Protein AF-A0A383BR30-F1 (afdb_monomer_lite)

Sequence (72 aa):
VQNPAGTQAETSEALAILLGGGKVGYDEGHKQLLVIRRKQLKEYMKRVNSAGFGERFENGRSPLPERLAAMS

Structure (mmCIF, N/CA/C/O backbone):
data_AF-A0A383BR30-F1
#
_entry.id   AF-A0A383BR30-F1
#
loop_
_atom_site.group_PDB
_atom_site.id
_atom_site.type_symbol
_atom_site.label_atom_id
_atom_site.label_alt_id
_atom_site.label_comp_id
_atom_site.label_asym_id
_atom_site.label_entity_id
_atom_site.label_seq_id
_atom_site.pdbx_PDB_ins_code
_atom_site.Cartn_x
_atom_site.Cartn_y
_atom_site.Cartn_z
_atom_site.occupancy
_atom_site.B_iso_or_equiv
_atom_site.auth_seq_id
_atom_site.auth_comp_id
_atom_site.auth_asym_id
_atom_site.auth_atom_id
_atom_site.pdbx_PDB_model_num
ATOM 1 N N . VAL A 1 1 ? -5.155 -22.669 -12.848 1.00 44.31 1 VAL A N 1
ATOM 2 C CA . VAL A 1 1 ? -4.370 -22.885 -11.609 1.00 44.31 1 VAL A CA 1
ATOM 3 C C . VAL A 1 1 ? -4.548 -21.653 -10.736 1.00 44.31 1 VAL A C 1
ATOM 5 O O . VAL A 1 1 ? -4.049 -20.594 -11.096 1.00 44.31 1 VAL A O 1
ATOM 8 N N . GLN A 1 2 ? -5.356 -21.748 -9.677 1.00 46.25 2 GLN A N 1
ATOM 9 C CA . GLN A 1 2 ? -5.611 -20.640 -8.750 1.00 46.25 2 GLN A CA 1
ATOM 10 C C . GLN A 1 2 ? -4.343 -20.415 -7.920 1.00 46.25 2 GLN A C 1
ATOM 12 O O . GLN A 1 2 ? -3.902 -21.322 -7.221 1.00 46.25 2 GLN A O 1
ATOM 17 N N . ASN A 1 3 ? -3.722 -19.241 -8.032 1.00 50.72 3 ASN A N 1
ATOM 18 C CA . ASN A 1 3 ? -2.557 -18.888 -7.224 1.00 50.72 3 ASN A CA 1
ATOM 19 C C . ASN A 1 3 ? -2.997 -18.737 -5.749 1.00 50.72 3 ASN A C 1
ATOM 21 O O . ASN A 1 3 ? -3.776 -17.824 -5.469 1.00 50.72 3 ASN A O 1
ATOM 25 N N . PRO A 1 4 ? -2.518 -19.570 -4.804 1.00 50.25 4 PRO A N 1
ATOM 26 C CA . PRO A 1 4 ? -2.913 -19.497 -3.393 1.00 50.25 4 PRO A CA 1
ATOM 27 C C . PRO A 1 4 ? -2.445 -18.206 -2.694 1.00 50.25 4 PRO A C 1
ATOM 29 O O . PRO A 1 4 ? -2.957 -17.861 -1.634 1.00 50.25 4 PRO A O 1
ATOM 32 N N . ALA A 1 5 ? -1.527 -17.442 -3.298 1.00 52.72 5 ALA A N 1
ATOM 33 C CA . ALA A 1 5 ? -1.153 -16.101 -2.838 1.00 52.72 5 ALA A CA 1
ATOM 34 C C . ALA A 1 5 ? -2.097 -14.990 -3.350 1.00 52.72 5 ALA A C 1
ATOM 36 O O . ALA A 1 5 ? -1.919 -13.820 -3.016 1.00 52.72 5 ALA A O 1
ATOM 37 N N . GLY A 1 6 ? -3.073 -15.332 -4.198 1.00 47.53 6 GLY A N 1
ATOM 38 C CA . GLY A 1 6 ? -3.885 -14.378 -4.956 1.00 47.53 6 GLY A CA 1
ATOM 39 C C . GLY A 1 6 ? -5.005 -13.685 -4.180 1.00 47.53 6 GLY A C 1
ATOM 40 O O . GLY A 1 6 ? -5.504 -12.667 -4.647 1.00 47.53 6 GLY A O 1
ATOM 41 N N . THR A 1 7 ? -5.397 -14.181 -3.008 1.00 54.22 7 THR A N 1
ATOM 42 C CA . THR A 1 7 ? -6.577 -13.676 -2.285 1.00 54.22 7 THR A CA 1
ATOM 43 C C . THR A 1 7 ? -6.431 -13.864 -0.777 1.00 54.22 7 THR A C 1
ATOM 45 O O . THR A 1 7 ? -7.217 -14.568 -0.152 1.00 54.22 7 THR A O 1
ATOM 48 N N . GLN A 1 8 ? -5.429 -13.246 -0.148 1.00 53.50 8 GLN A N 1
ATOM 49 C CA . GLN A 1 8 ? -5.440 -13.132 1.314 1.00 53.50 8 GLN A CA 1
ATOM 50 C C . GLN A 1 8 ? -6.343 -11.964 1.735 1.00 53.50 8 GLN A C 1
ATOM 52 O O . GLN A 1 8 ? -5.887 -10.861 2.038 1.00 53.50 8 GLN A O 1
ATOM 57 N N . ALA A 1 9 ? -7.653 -12.209 1.713 1.00 51.00 9 ALA A N 1
ATOM 58 C CA . ALA A 1 9 ? -8.633 -11.317 2.324 1.00 51.00 9 ALA A CA 1
ATOM 59 C C . ALA A 1 9 ? -8.488 -11.332 3.859 1.00 51.00 9 ALA A C 1
ATOM 61 O O . ALA A 1 9 ? -8.456 -10.273 4.481 1.00 51.00 9 ALA A O 1
ATOM 62 N N . GLU A 1 10 ? -8.260 -12.509 4.453 1.00 51.34 10 GLU A N 1
ATOM 63 C CA . GLU A 1 10 ? -8.264 -12.684 5.914 1.00 51.34 10 GLU A CA 1
ATOM 64 C C . GLU A 1 10 ? -7.084 -12.017 6.641 1.00 51.34 10 GLU A C 1
ATOM 66 O O . GLU A 1 10 ? -7.240 -11.527 7.758 1.00 51.34 10 GLU A O 1
ATOM 71 N N . THR A 1 11 ? -5.911 -11.880 6.005 1.00 62.38 11 THR A N 1
ATOM 72 C CA . THR A 1 11 ? -4.781 -11.159 6.629 1.00 62.38 11 THR A CA 1
ATOM 73 C C . THR A 1 11 ? -4.995 -9.645 6.662 1.00 62.38 11 THR A C 1
ATOM 75 O O . THR A 1 11 ? -4.354 -8.952 7.449 1.00 62.38 11 THR A O 1
ATOM 78 N N . SER A 1 12 ? -5.905 -9.111 5.840 1.00 77.94 12 SER A N 1
ATOM 79 C CA . SER A 1 12 ? -6.155 -7.667 5.760 1.00 77.94 12 SER A CA 1
ATOM 80 C C . SER A 1 12 ? -6.953 -7.149 6.959 1.00 77.94 12 SER A C 1
ATOM 82 O O . SER A 1 12 ? -6.665 -6.061 7.451 1.00 77.94 12 SER A O 1
ATOM 84 N N . GLU A 1 13 ? -7.919 -7.927 7.453 1.00 88.62 13 GLU A N 1
ATOM 85 C CA . GLU A 1 13 ? -8.772 -7.531 8.578 1.00 88.62 13 GLU A CA 1
ATOM 86 C C . GLU A 1 13 ? -8.014 -7.568 9.909 1.00 88.62 13 GLU A C 1
ATOM 88 O O . GLU A 1 13 ? -8.011 -6.582 10.644 1.00 88.62 13 GLU A O 1
ATOM 93 N N . ALA A 1 14 ? -7.294 -8.658 10.192 1.00 93.31 14 ALA A N 1
ATOM 94 C CA . ALA A 1 14 ? -6.500 -8.779 11.416 1.00 93.31 14 ALA A CA 1
ATOM 95 C C . ALA A 1 14 ? -5.444 -7.665 11.538 1.00 93.31 14 ALA A C 1
ATOM 97 O O . ALA A 1 14 ? -5.249 -7.101 12.616 1.00 93.31 14 ALA A O 1
ATOM 98 N N . LEU A 1 15 ? -4.796 -7.303 10.425 1.00 93.31 15 LEU A N 1
ATOM 99 C CA . LEU A 1 15 ? -3.844 -6.193 10.388 1.00 93.31 15 LEU A CA 1
ATOM 100 C C . LEU A 1 15 ? -4.525 -4.840 10.598 1.00 93.31 15 LEU A C 1
ATOM 102 O O . LEU A 1 15 ? -3.979 -4.008 11.317 1.00 93.31 15 LEU A O 1
ATOM 106 N N . ALA A 1 16 ? -5.704 -4.618 10.014 1.00 94.56 16 ALA A N 1
ATOM 107 C CA . ALA A 1 16 ? -6.470 -3.398 10.252 1.00 94.56 16 ALA A CA 1
ATOM 108 C C . ALA A 1 16 ? -6.888 -3.278 11.729 1.00 94.56 16 ALA A C 1
ATOM 110 O O . ALA A 1 16 ? -6.713 -2.225 12.327 1.00 94.56 16 ALA A O 1
ATOM 111 N N . ILE A 1 17 ? -7.333 -4.365 12.366 1.00 95.62 17 ILE A N 1
ATOM 112 C CA . ILE A 1 17 ? -7.636 -4.381 13.807 1.00 95.62 17 ILE A CA 1
ATOM 113 C C . ILE A 1 17 ? -6.388 -4.049 14.637 1.00 95.62 17 ILE A C 1
ATOM 115 O O . ILE A 1 17 ? -6.464 -3.235 15.556 1.00 95.62 17 ILE A O 1
ATOM 119 N N . LEU A 1 18 ? -5.240 -4.657 14.321 1.00 96.06 18 LEU A N 1
ATOM 120 C CA . LEU A 1 18 ? -3.991 -4.419 15.048 1.00 96.06 18 LEU A CA 1
ATOM 121 C C . LEU A 1 18 ? -3.523 -2.963 14.919 1.00 96.06 18 LEU A C 1
ATOM 123 O O . LEU A 1 18 ? -3.211 -2.329 15.924 1.00 96.06 18 LEU A O 1
ATOM 127 N N . LEU A 1 19 ? -3.506 -2.427 13.697 1.00 96.06 19 LEU A N 1
ATOM 128 C CA . LEU A 1 19 ? -3.115 -1.042 13.412 1.00 96.06 19 LEU A CA 1
ATOM 129 C C . LEU A 1 19 ? -4.076 -0.030 14.050 1.00 96.06 19 LEU A C 1
ATOM 131 O O . LEU A 1 19 ? -3.654 1.020 14.521 1.00 96.06 19 LEU A O 1
ATOM 135 N N . GLY A 1 20 ? -5.362 -0.375 14.114 1.00 97.12 20 GLY A N 1
ATOM 136 C CA . GLY A 1 20 ? -6.398 0.431 14.749 1.00 97.12 20 GLY A CA 1
ATOM 137 C C . GLY A 1 20 ? -6.384 0.402 16.279 1.00 97.12 20 GLY A C 1
ATOM 138 O O . GLY A 1 20 ? -7.156 1.126 16.901 1.00 97.12 20 GLY A O 1
ATOM 139 N N . GLY A 1 21 ? -5.550 -0.434 16.907 1.00 97.31 21 GLY A N 1
ATOM 140 C CA . GLY A 1 21 ? -5.533 -0.599 18.365 1.00 97.31 21 GLY A CA 1
ATOM 141 C C . GLY A 1 21 ? -6.721 -1.396 18.920 1.00 97.31 21 GLY A C 1
ATOM 142 O O . GLY A 1 21 ? -7.068 -1.252 20.090 1.00 97.31 21 GLY A O 1
ATOM 143 N N . GLY A 1 22 ? -7.356 -2.239 18.100 1.00 96.62 22 GLY A N 1
ATOM 144 C CA . GLY A 1 22 ? -8.494 -3.077 18.479 1.00 96.62 22 GLY A CA 1
ATOM 145 C C . GLY A 1 22 ? -9.667 -2.976 17.503 1.00 96.62 22 GLY A C 1
ATOM 146 O O . GLY A 1 22 ? -9.663 -2.177 16.571 1.00 96.62 22 GLY A O 1
ATOM 147 N N . LYS A 1 23 ? -10.708 -3.794 17.723 1.00 96.00 23 LYS A N 1
ATOM 148 C CA . LYS A 1 23 ? -11.871 -3.885 16.814 1.00 96.00 23 LYS A CA 1
ATOM 149 C C . LYS A 1 23 ? -12.582 -2.543 16.612 1.00 96.00 23 LYS A C 1
ATOM 151 O O . LYS A 1 23 ? -13.030 -2.256 15.511 1.00 96.00 23 LYS A O 1
ATOM 156 N N . VAL A 1 24 ? -12.650 -1.718 17.661 1.00 97.62 24 VAL A N 1
ATOM 157 C CA . VAL A 1 24 ? -13.270 -0.380 17.617 1.00 97.62 24 VAL A CA 1
ATOM 158 C C . VAL A 1 24 ? -12.525 0.559 16.659 1.00 97.62 24 VAL A C 1
ATOM 160 O O . VAL A 1 24 ?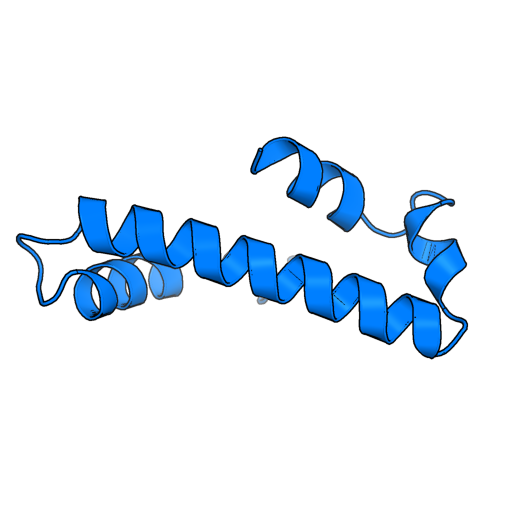 -13.147 1.413 16.041 1.00 97.62 24 VAL A O 1
ATOM 163 N N . GLY A 1 25 ? -11.211 0.382 16.498 1.00 97.19 25 GLY A N 1
ATOM 164 C CA . GLY A 1 25 ? -10.376 1.200 15.617 1.00 97.19 25 GLY A CA 1
ATOM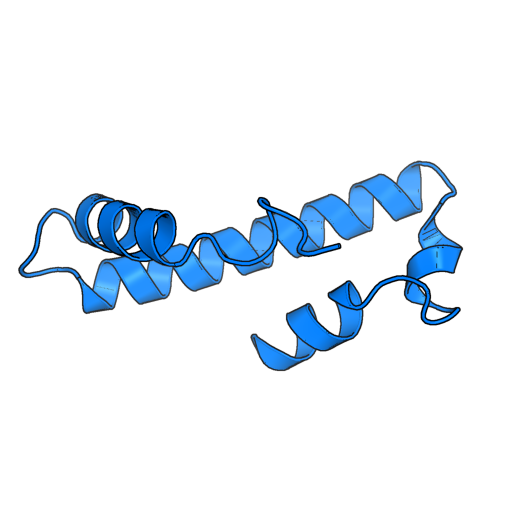 165 C C . GLY A 1 25 ? -10.201 0.641 14.205 1.00 97.19 25 GLY A C 1
ATOM 166 O O . GLY A 1 25 ? -9.302 1.091 13.496 1.00 97.19 25 GLY A O 1
ATOM 167 N N . TYR A 1 26 ? -11.016 -0.335 13.788 1.00 95.75 26 TYR A N 1
ATOM 168 C CA . TYR A 1 26 ? -10.858 -1.032 12.507 1.00 95.75 26 TYR A CA 1
ATOM 169 C C . TYR A 1 26 ? -10.701 -0.080 11.310 1.00 95.75 26 TYR A C 1
ATOM 171 O O . TYR A 1 26 ? -9.749 -0.225 10.547 1.00 95.75 26 TYR A O 1
ATOM 179 N N . ASP A 1 27 ? -11.584 0.912 11.165 1.00 95.44 27 ASP A N 1
ATOM 180 C CA . ASP A 1 27 ? -11.565 1.827 10.015 1.00 95.44 27 ASP A CA 1
ATOM 181 C C . ASP A 1 27 ? -10.271 2.647 9.943 1.00 95.44 27 ASP A C 1
ATOM 183 O O . ASP A 1 27 ? -9.712 2.861 8.865 1.00 95.44 27 ASP A O 1
ATOM 187 N N . GLU A 1 28 ? -9.766 3.090 11.095 1.00 97.19 28 GLU A N 1
ATOM 188 C CA . GLU A 1 28 ? -8.514 3.840 11.178 1.00 97.19 28 GLU A CA 1
ATOM 189 C C . GLU A 1 28 ? -7.319 2.945 10.839 1.00 97.19 28 GLU A C 1
ATOM 191 O O . GLU A 1 28 ? -6.483 3.291 10.001 1.00 97.19 28 GLU A O 1
ATOM 196 N N . GLY A 1 29 ? -7.279 1.737 11.397 1.00 96.38 29 GLY A N 1
ATOM 197 C CA . GLY A 1 29 ? -6.249 0.769 11.048 1.00 96.38 29 GLY A CA 1
ATOM 198 C C . GLY A 1 29 ? -6.313 0.315 9.588 1.00 96.38 29 GLY A C 1
ATOM 199 O O . GLY A 1 29 ? -5.274 0.072 8.974 1.00 96.38 29 GLY A O 1
ATOM 200 N N . HIS A 1 30 ? -7.501 0.279 8.980 1.00 94.19 30 HIS A N 1
ATOM 201 C CA . HIS A 1 30 ? -7.664 0.004 7.555 1.00 94.19 30 HIS A CA 1
ATOM 202 C C . HIS A 1 30 ? -7.049 1.117 6.694 1.00 94.19 30 HIS A C 1
ATOM 204 O O . HIS A 1 30 ? -6.288 0.828 5.766 1.00 94.19 30 HIS A O 1
ATOM 210 N N . LYS A 1 31 ? -7.286 2.394 7.028 1.00 94.06 31 LYS A N 1
ATOM 211 C CA . LYS A 1 31 ? -6.631 3.532 6.352 1.00 94.06 31 LYS A CA 1
ATOM 212 C C . LYS A 1 31 ? -5.110 3.442 6.460 1.00 94.06 31 LYS A C 1
ATOM 214 O O . LYS A 1 31 ? -4.408 3.584 5.455 1.00 94.06 31 LYS A O 1
ATOM 219 N N . GLN A 1 32 ? -4.593 3.146 7.651 1.00 95.25 32 GLN A N 1
ATOM 220 C CA . GLN A 1 32 ? -3.157 2.959 7.868 1.00 95.25 32 GLN A CA 1
ATOM 221 C C . GLN A 1 32 ? -2.602 1.799 7.032 1.00 95.25 32 GLN A C 1
ATOM 223 O O . GLN A 1 32 ? -1.563 1.944 6.381 1.00 95.25 32 GLN A O 1
ATOM 228 N N . LEU A 1 33 ? -3.318 0.672 6.976 1.00 93.12 33 LEU A N 1
ATOM 229 C CA . LEU A 1 33 ? -2.936 -0.490 6.179 1.00 93.12 33 LEU A CA 1
ATOM 230 C C . LEU A 1 33 ? -2.836 -0.152 4.685 1.00 93.12 33 LEU A C 1
ATOM 232 O O . LEU A 1 33 ? -1.870 -0.555 4.033 1.00 93.12 33 LEU A O 1
ATOM 236 N N . LEU A 1 34 ? -3.788 0.612 4.140 1.00 91.56 34 LEU A N 1
ATOM 237 C CA . LEU A 1 34 ? -3.752 1.058 2.742 1.00 91.56 34 LEU A CA 1
ATOM 238 C C . LEU A 1 34 ? -2.525 1.935 2.457 1.00 91.56 34 LEU A C 1
ATOM 240 O O . LEU A 1 34 ? -1.838 1.728 1.451 1.00 91.56 34 LEU A O 1
ATOM 244 N N . VAL A 1 35 ? -2.188 2.857 3.365 1.00 93.31 35 VAL A N 1
ATOM 245 C CA . VAL A 1 35 ? -0.982 3.695 3.254 1.00 93.31 35 VAL A CA 1
ATOM 246 C C . VAL A 1 35 ? 0.291 2.845 3.294 1.00 93.31 35 VAL A C 1
ATOM 248 O O . VAL A 1 35 ? 1.191 3.046 2.472 1.00 93.31 35 VAL A O 1
ATOM 251 N N . ILE A 1 36 ? 0.375 1.876 4.210 1.00 92.62 36 ILE A N 1
ATOM 252 C CA . ILE A 1 36 ? 1.518 0.956 4.322 1.00 92.62 36 ILE A CA 1
ATOM 253 C C . ILE A 1 36 ? 1.678 0.146 3.034 1.00 92.62 36 ILE A C 1
ATOM 255 O O . ILE A 1 36 ? 2.771 0.117 2.465 1.00 92.62 36 ILE A O 1
ATOM 259 N N . ARG A 1 37 ? 0.595 -0.450 2.521 1.00 91.00 37 ARG A N 1
ATOM 260 C CA . ARG A 1 37 ? 0.613 -1.215 1.264 1.00 91.00 37 ARG A CA 1
ATOM 261 C C . ARG A 1 37 ? 1.073 -0.359 0.092 1.00 91.00 37 ARG A C 1
ATOM 263 O O . ARG A 1 37 ? 1.937 -0.782 -0.674 1.00 91.00 37 ARG A O 1
ATOM 270 N N . ARG A 1 38 ? 0.577 0.877 -0.012 1.00 90.81 38 ARG A N 1
ATOM 271 C CA . ARG A 1 38 ? 1.009 1.822 -1.052 1.00 90.81 38 ARG A CA 1
ATOM 272 C C . ARG A 1 38 ? 2.515 2.084 -0.982 1.00 90.81 38 ARG A C 1
ATOM 274 O O . ARG A 1 38 ? 3.186 2.057 -2.014 1.00 90.81 38 ARG A O 1
ATOM 281 N N . LYS A 1 39 ? 3.065 2.304 0.218 1.00 93.44 39 LYS A N 1
ATOM 282 C CA . LYS A 1 39 ? 4.514 2.482 0.425 1.00 93.44 39 LYS A CA 1
ATOM 283 C C . LYS A 1 39 ? 5.297 1.224 0.038 1.00 93.44 39 LYS A C 1
ATOM 285 O O . LYS A 1 39 ? 6.273 1.330 -0.697 1.00 93.44 39 LYS A O 1
ATOM 290 N N . GLN A 1 40 ? 4.847 0.043 0.459 1.00 93.06 40 GLN A N 1
ATOM 291 C CA . GLN A 1 40 ? 5.497 -1.232 0.132 1.00 93.06 40 GLN A CA 1
ATOM 292 C C . GLN A 1 40 ? 5.573 -1.471 -1.380 1.00 93.06 40 GLN A C 1
ATOM 294 O O . GLN A 1 40 ? 6.633 -1.847 -1.882 1.00 93.06 40 GLN A O 1
ATOM 299 N N . LEU A 1 41 ? 4.484 -1.208 -2.110 1.00 92.00 41 LEU A N 1
ATOM 300 C CA . LEU A 1 41 ? 4.451 -1.344 -3.566 1.00 92.00 41 LEU A CA 1
ATOM 301 C C . LEU A 1 41 ? 5.382 -0.343 -4.259 1.00 92.00 41 LEU A C 1
ATOM 303 O O . LEU A 1 41 ? 6.142 -0.742 -5.140 1.00 92.00 41 LEU A O 1
ATOM 307 N N . LYS A 1 42 ? 5.391 0.926 -3.826 1.00 94.75 42 LYS A N 1
ATOM 308 C CA . LYS A 1 42 ? 6.323 1.943 -4.346 1.00 94.75 42 LYS A CA 1
ATOM 309 C C . LYS A 1 42 ? 7.780 1.524 -4.158 1.00 94.75 42 LYS A C 1
ATOM 311 O O . LYS A 1 42 ? 8.556 1.569 -5.107 1.00 94.75 42 LYS A O 1
ATOM 316 N N . GLU A 1 43 ? 8.149 1.085 -2.958 1.00 96.25 43 GLU A N 1
ATOM 317 C CA . GLU A 1 43 ? 9.521 0.659 -2.670 1.00 96.25 43 GLU A CA 1
ATOM 318 C C . GLU A 1 43 ? 9.900 -0.629 -3.409 1.00 96.25 43 GLU A C 1
ATOM 320 O O . GLU A 1 43 ? 11.030 -0.767 -3.871 1.00 96.25 43 GLU A O 1
ATOM 325 N N . TYR A 1 44 ? 8.961 -1.561 -3.587 1.00 95.31 44 TYR A N 1
ATOM 326 C CA . TYR A 1 44 ? 9.183 -2.731 -4.434 1.00 95.31 44 TYR A CA 1
ATOM 327 C C . TYR A 1 44 ? 9.468 -2.333 -5.887 1.00 95.31 44 TYR A C 1
ATOM 329 O O . TYR A 1 44 ? 10.454 -2.799 -6.453 1.00 95.31 44 TYR A O 1
ATOM 337 N N . MET A 1 45 ? 8.661 -1.440 -6.473 1.00 95.25 45 MET A N 1
ATOM 338 C CA . MET A 1 45 ? 8.885 -0.954 -7.840 1.00 95.25 45 MET A CA 1
ATOM 339 C C . MET A 1 45 ? 10.247 -0.273 -7.981 1.00 95.25 45 MET A C 1
ATOM 341 O O . MET A 1 45 ? 10.987 -0.587 -8.910 1.00 95.25 45 MET A O 1
ATOM 345 N N . LYS A 1 46 ? 10.627 0.581 -7.020 1.00 96.62 46 LYS A N 1
ATOM 346 C CA . LYS A 1 46 ? 11.962 1.193 -6.988 1.00 96.62 46 LYS A CA 1
ATOM 347 C C . LYS A 1 46 ? 13.073 0.143 -6.984 1.00 96.62 46 LYS A C 1
ATOM 349 O O . LYS A 1 46 ? 13.962 0.221 -7.821 1.00 96.62 46 LYS A O 1
ATOM 354 N N . ARG A 1 47 ? 13.008 -0.861 -6.099 1.00 97.31 47 ARG A N 1
ATOM 355 C CA . ARG A 1 47 ? 14.026 -1.928 -6.025 1.00 97.31 47 ARG A CA 1
ATOM 356 C C . ARG A 1 47 ? 14.146 -2.716 -7.327 1.00 97.31 47 ARG A C 1
ATOM 358 O O . ARG A 1 47 ? 15.254 -3.018 -7.753 1.00 97.31 47 ARG A O 1
ATOM 365 N N . VAL A 1 48 ? 13.022 -3.032 -7.966 1.00 96.12 48 VAL A N 1
ATOM 366 C CA . VAL A 1 48 ? 13.006 -3.732 -9.259 1.00 96.12 48 VAL A CA 1
ATOM 367 C C . VAL A 1 48 ? 13.631 -2.873 -10.362 1.00 96.12 48 VAL A C 1
ATOM 369 O O . VAL A 1 48 ? 14.431 -3.389 -11.141 1.00 96.12 48 VAL A O 1
ATOM 372 N N . ASN A 1 49 ? 13.323 -1.573 -10.399 1.00 96.06 49 ASN A N 1
ATOM 373 C CA . ASN A 1 49 ? 13.941 -0.636 -11.340 1.00 96.06 49 ASN A CA 1
ATOM 374 C C . ASN A 1 49 ? 15.456 -0.552 -11.121 1.00 96.06 49 ASN A C 1
ATOM 376 O O . ASN A 1 49 ? 16.217 -0.690 -12.073 1.00 96.06 49 ASN A O 1
ATOM 380 N N . SER A 1 50 ? 15.901 -0.401 -9.870 1.00 97.62 50 SER A N 1
ATOM 381 C CA . SER A 1 50 ? 17.327 -0.362 -9.519 1.00 97.62 50 SER A CA 1
ATOM 382 C C . SER A 1 50 ? 18.072 -1.652 -9.870 1.00 97.62 50 SER A C 1
ATOM 384 O O . SER A 1 50 ? 19.257 -1.599 -10.174 1.00 97.62 50 SER A O 1
ATOM 386 N N . ALA A 1 51 ? 17.392 -2.800 -9.854 1.00 97.38 51 ALA A N 1
ATOM 387 C CA . ALA A 1 51 ? 17.959 -4.087 -10.255 1.00 97.38 51 ALA A CA 1
ATOM 388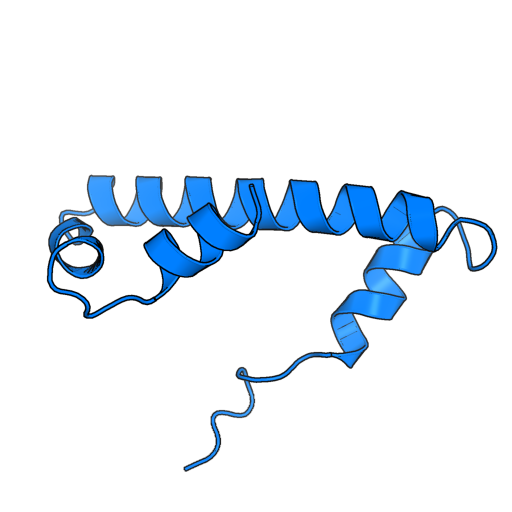 C C . ALA A 1 51 ? 17.989 -4.307 -11.784 1.00 97.38 51 ALA A C 1
ATOM 390 O O . ALA A 1 51 ? 18.393 -5.377 -12.229 1.00 97.38 51 ALA A O 1
ATOM 391 N N . GLY A 1 52 ? 17.544 -3.335 -12.591 1.00 96.88 52 GLY A N 1
ATOM 392 C CA . GLY A 1 52 ? 17.525 -3.429 -14.056 1.00 96.88 52 GLY A CA 1
ATOM 393 C C . GLY A 1 52 ? 16.321 -4.177 -14.634 1.00 96.88 52 GLY A C 1
ATOM 394 O O . GLY A 1 52 ? 16.251 -4.389 -15.839 1.00 96.88 52 GLY A O 1
ATOM 395 N N . PHE A 1 53 ? 15.338 -4.546 -13.809 1.00 95.94 53 PHE A N 1
ATOM 396 C CA . PHE A 1 53 ? 14.144 -5.284 -14.239 1.00 95.94 53 PHE A CA 1
ATOM 397 C C . PHE A 1 53 ? 12.913 -4.382 -14.426 1.00 95.94 53 PHE A C 1
ATOM 399 O O . PHE A 1 53 ? 11.784 -4.874 -14.405 1.00 95.94 53 PHE A O 1
ATOM 406 N N . GLY A 1 54 ? 13.110 -3.068 -14.572 1.00 95.12 54 GLY A N 1
ATOM 407 C CA . GLY A 1 54 ? 12.029 -2.075 -14.604 1.00 95.12 54 GLY A CA 1
ATOM 408 C C . GLY A 1 54 ? 11.093 -2.178 -15.808 1.00 95.12 54 GLY A C 1
ATOM 409 O O . GLY A 1 54 ? 9.899 -1.924 -15.667 1.00 95.12 54 GLY A O 1
ATOM 410 N N . GLU A 1 55 ? 11.590 -2.672 -16.946 1.00 95.81 55 GLU A N 1
ATOM 411 C CA . GLU A 1 55 ? 10.825 -2.846 -18.192 1.00 95.81 55 GLU A CA 1
ATOM 412 C C . GLU A 1 55 ? 9.515 -3.629 -17.979 1.00 95.81 55 GLU A C 1
ATOM 414 O O . GLU A 1 55 ? 8.512 -3.397 -18.649 1.00 95.81 55 GLU A O 1
ATOM 419 N N . ARG A 1 56 ? 9.474 -4.522 -16.979 1.00 92.44 56 ARG A N 1
ATOM 420 C CA . ARG A 1 56 ? 8.270 -5.291 -16.631 1.00 92.44 56 ARG A CA 1
ATOM 421 C C . ARG A 1 56 ? 7.066 -4.441 -16.211 1.00 92.44 56 ARG A C 1
ATOM 423 O O . ARG A 1 56 ? 5.952 -4.960 -16.167 1.00 92.44 56 ARG A O 1
ATOM 430 N N . PHE A 1 57 ? 7.293 -3.193 -15.808 1.00 94.31 57 PHE A N 1
ATOM 431 C CA . PHE A 1 57 ? 6.244 -2.235 -15.458 1.00 94.31 57 PHE A CA 1
ATOM 432 C C . PHE A 1 57 ? 5.757 -1.432 -16.667 1.00 94.31 57 PHE A C 1
ATOM 434 O O . PHE A 1 57 ? 4.688 -0.840 -16.596 1.00 94.31 57 PHE A O 1
ATOM 441 N N . GLU A 1 58 ? 6.513 -1.429 -17.763 1.00 91.00 58 GLU A N 1
ATOM 442 C CA . GLU A 1 58 ? 6.212 -0.675 -18.983 1.00 91.00 58 GLU A CA 1
ATOM 443 C C . GLU A 1 58 ? 5.573 -1.575 -20.047 1.00 91.00 58 GLU A C 1
ATOM 445 O O . GLU A 1 58 ? 4.632 -1.179 -20.725 1.00 91.00 58 GLU A O 1
ATOM 450 N N . ASN A 1 59 ? 6.020 -2.829 -20.147 1.00 90.50 59 ASN A N 1
ATOM 451 C CA . ASN A 1 59 ? 5.554 -3.796 -21.147 1.00 90.50 59 ASN A CA 1
ATOM 452 C C . ASN A 1 59 ? 4.279 -4.572 -20.744 1.00 90.50 59 ASN A C 1
ATOM 454 O O . ASN A 1 59 ? 3.981 -5.620 -21.319 1.00 90.50 59 ASN A O 1
ATOM 458 N N . GLY A 1 60 ? 3.553 -4.111 -19.721 1.00 84.94 60 GLY A N 1
ATOM 459 C CA . GLY A 1 60 ? 2.300 -4.725 -19.260 1.00 84.94 6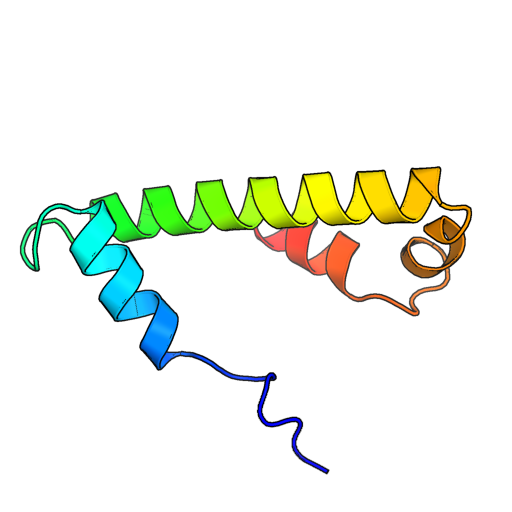0 GLY A CA 1
ATOM 460 C C . GLY A 1 60 ? 2.448 -6.074 -18.539 1.00 84.94 60 GLY A C 1
ATOM 461 O O . GLY A 1 60 ? 1.451 -6.667 -18.131 1.00 84.94 60 GLY A O 1
ATOM 462 N N . ARG A 1 61 ? 3.672 -6.578 -18.313 1.00 87.06 61 ARG A N 1
ATOM 463 C CA . ARG A 1 61 ? 3.907 -7.849 -17.590 1.00 87.06 61 ARG A CA 1
ATOM 464 C C . ARG A 1 61 ? 3.673 -7.754 -16.080 1.00 87.06 61 ARG A C 1
ATOM 466 O O . ARG A 1 61 ? 3.770 -8.760 -15.372 1.00 87.06 61 ARG A O 1
ATOM 473 N N . SER A 1 62 ? 3.399 -6.562 -15.556 1.00 91.19 62 SER A N 1
ATOM 474 C CA . SER A 1 62 ? 3.085 -6.339 -14.152 1.00 91.19 62 SER A CA 1
ATOM 475 C C . SER A 1 62 ? 1.842 -5.460 -14.002 1.00 91.19 62 SER A C 1
ATOM 477 O O . SER A 1 62 ? 1.857 -4.333 -14.481 1.00 91.19 62 SER A O 1
ATOM 479 N N . PRO A 1 63 ? 0.822 -5.897 -13.240 1.00 90.88 63 PRO A N 1
ATOM 480 C CA . PRO A 1 63 ? -0.357 -5.078 -12.950 1.00 90.88 63 PRO A CA 1
ATOM 481 C C . PRO A 1 63 ? -0.094 -4.048 -11.835 1.00 90.88 63 PRO A C 1
ATOM 483 O O . PRO A 1 63 ? -1.013 -3.402 -11.340 1.00 90.88 63 PRO A O 1
ATOM 486 N N . LEU A 1 64 ? 1.143 -3.950 -11.330 1.00 90.06 64 LEU A N 1
ATOM 487 C CA . LEU A 1 64 ? 1.459 -3.104 -10.179 1.00 90.06 64 LEU A CA 1
ATOM 488 C C . LEU A 1 64 ? 1.310 -1.600 -10.439 1.00 90.06 64 LEU A C 1
ATOM 490 O O . LEU A 1 64 ? 0.790 -0.944 -9.538 1.00 90.06 64 LEU A O 1
ATOM 494 N N . PRO A 1 65 ? 1.704 -1.041 -11.600 1.00 91.88 65 PRO A N 1
ATOM 495 C CA . PRO A 1 65 ? 1.480 0.375 -11.889 1.00 91.88 65 PRO A CA 1
ATOM 496 C C . PRO A 1 65 ? -0.007 0.744 -11.839 1.00 91.88 65 PRO A C 1
ATOM 498 O O . PRO A 1 65 ? -0.381 1.703 -11.169 1.00 91.88 65 PRO A O 1
ATOM 501 N N . GLU A 1 66 ? -0.860 -0.075 -12.454 1.00 90.44 66 GLU A N 1
ATOM 502 C CA . GLU A 1 66 ? -2.317 0.097 -12.462 1.00 90.44 66 GLU A CA 1
ATOM 503 C C . GLU A 1 66 ? -2.907 -0.023 -11.054 1.00 90.44 66 GLU A C 1
ATOM 505 O O . GLU A 1 66 ? -3.670 0.837 -10.619 1.00 90.44 66 GLU A O 1
ATOM 510 N N . ARG A 1 67 ? -2.502 -1.048 -10.291 1.00 88.12 67 ARG A N 1
ATOM 511 C CA . ARG A 1 67 ? -2.928 -1.211 -8.891 1.00 88.12 67 ARG A CA 1
ATOM 512 C C . ARG A 1 67 ? -2.507 -0.027 -8.031 1.00 88.12 67 ARG A C 1
ATOM 514 O O . ARG A 1 67 ? -3.277 0.416 -7.190 1.00 88.12 67 ARG A O 1
ATOM 521 N N . LEU A 1 68 ? -1.299 0.493 -8.233 1.00 88.31 68 LEU A N 1
ATOM 522 C CA . LEU A 1 68 ? -0.805 1.644 -7.489 1.00 88.31 68 LEU A CA 1
ATOM 523 C C . LEU A 1 68 ? -1.570 2.923 -7.853 1.00 88.31 68 LEU A C 1
ATOM 525 O O . LEU A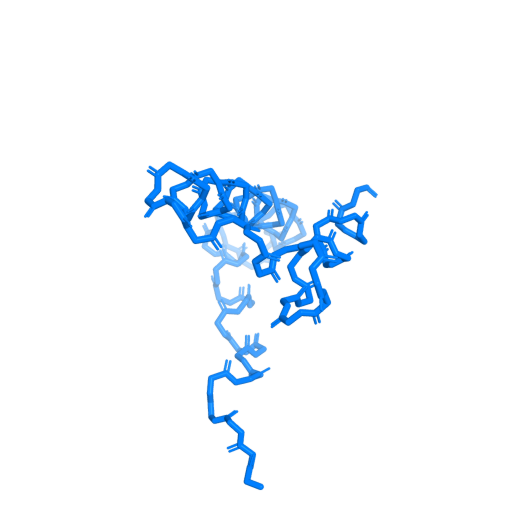 1 68 ? -1.827 3.735 -6.963 1.00 88.31 68 LEU A O 1
ATOM 529 N N . ALA A 1 69 ? -1.948 3.085 -9.124 1.00 88.19 69 ALA A N 1
ATOM 530 C CA . ALA A 1 69 ? -2.796 4.176 -9.590 1.00 88.19 69 ALA A CA 1
ATOM 531 C C . ALA A 1 69 ? -4.213 4.083 -9.001 1.00 88.19 69 ALA A C 1
ATOM 533 O O . ALA A 1 69 ? -4.732 5.091 -8.536 1.00 88.19 69 ALA A O 1
ATOM 534 N N . ALA A 1 70 ? -4.791 2.882 -8.915 1.00 86.25 70 ALA A N 1
ATOM 535 C CA . ALA A 1 70 ? -6.110 2.642 -8.321 1.00 86.25 70 ALA A CA 1
ATOM 536 C C . ALA A 1 70 ? -6.164 2.839 -6.790 1.00 86.25 70 ALA A C 1
ATOM 538 O O . ALA A 1 70 ? -7.244 2.971 -6.227 1.00 86.25 70 ALA A O 1
ATOM 539 N N . MET A 1 71 ? -5.014 2.861 -6.107 1.00 80.50 71 MET A N 1
ATOM 540 C CA . MET A 1 71 ? -4.896 3.172 -4.671 1.00 80.50 71 MET A CA 1
ATOM 541 C C . MET A 1 71 ? -4.711 4.680 -4.389 1.00 80.50 71 MET A C 1
ATOM 543 O O . MET A 1 71 ? -4.274 5.041 -3.289 1.00 80.50 71 MET A O 1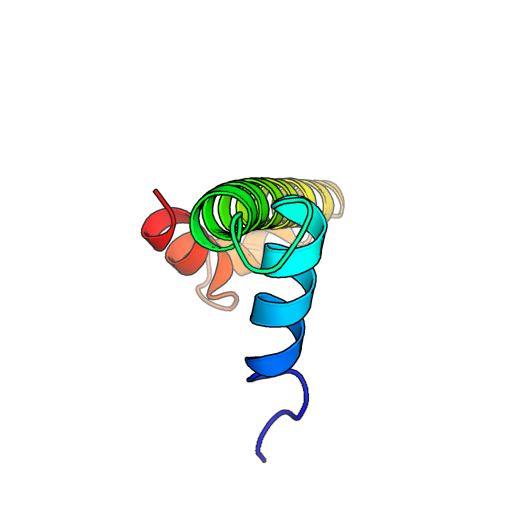
ATOM 547 N N . SER A 1 72 ? -4.913 5.543 -5.395 1.00 60.53 72 SER A N 1
ATOM 548 C CA . SER A 1 72 ? -4.671 6.994 -5.317 1.00 60.53 72 SER A CA 1
ATOM 549 C C . SER A 1 72 ? -5.861 7.771 -4.803 1.00 60.53 72 SER A C 1
ATOM 551 O O . SER A 1 72 ? -6.982 7.500 -5.274 1.00 60.53 72 SER A O 1
#

Radius of gyration: 14.78 Å; chains: 1; bounding box: 31×30×40 Å

Organism: NCBI:txid408172

Secondary structure (DSSP, 8-state):
---TTS---HHHHHHHHHHTTSGGGHHHHHHHHHHHHHHHHHHHHHHHHHTT-GGGGTSSS-SHHHHHHHT-

pLDDT: mean 86.3, std 15.89, range [44.31, 97.62]

Foldseek 3Di:
DDDPVPDPPVVLQVQLQVQLVHPVRSVVSNVVSLVVVLVVLVVVLVVCVVVVNNCCVVVVVDCSVVVSVVSD